Protein AF-A0A6I1DX12-F1 (afdb_monomer_lite)

Sequence (68 aa):
LHLYVHKGHTELGEGERLVKTLSMKLAQGLPKEWRVFPSNEWPKEFNILALPYEVFAKERGSSWAKHL

Secondary structure (DSSP, 8-state):
--------S--HHHHHHHHHHHHHHHTTTS------SS-SSS-GGG---PPP-S-----------TT-

Organism: NCBI:txid552546

Radius of gyration: 14.28 Å; chains: 1; bounding box: 28×36×33 Å

Structure (mmCIF, N/CA/C/O backbone):
data_AF-A0A6I1DX12-F1
#
_entry.id   AF-A0A6I1DX12-F1
#
loop_
_atom_site.group_PDB
_atom_site.id
_atom_site.type_symbol
_atom_site.label_atom_id
_atom_site.label_alt_id
_atom_site.label_comp_id
_atom_site.label_asym_id
_atom_site.label_entity_id
_atom_site.label_seq_id
_atom_site.pdbx_PDB_ins_code
_atom_site.Cartn_x
_atom_site.Cartn_y
_atom_site.Cartn_z
_atom_site.occupancy
_atom_site.B_iso_or_equiv
_atom_site.auth_seq_id
_atom_site.auth_comp_id
_atom_site.auth_asym_id
_atom_site.auth_atom_id
_atom_site.pdbx_PDB_model_num
ATOM 1 N N . LEU A 1 1 ? 1.653 -9.537 -4.215 1.00 97.06 1 LEU A N 1
ATOM 2 C CA . LEU A 1 1 ? 2.515 -8.485 -4.810 1.00 97.06 1 LEU A CA 1
ATOM 3 C C . LEU A 1 1 ? 2.637 -7.331 -3.821 1.00 97.06 1 LEU A C 1
ATOM 5 O O . LEU A 1 1 ? 1.653 -7.043 -3.151 1.00 97.06 1 LEU A O 1
ATOM 9 N N . HIS A 1 2 ? 3.791 -6.667 -3.743 1.00 98.69 2 HIS A N 1
ATOM 10 C CA . HIS A 1 2 ? 3.919 -5.367 -3.072 1.00 98.69 2 HIS A CA 1
ATOM 11 C C . HIS A 1 2 ? 4.073 -4.281 -4.144 1.00 98.69 2 HIS A C 1
ATOM 13 O O . HIS A 1 2 ? 5.080 -4.256 -4.850 1.00 98.69 2 HIS A O 1
ATOM 19 N N . LEU A 1 3 ? 3.068 -3.411 -4.292 1.00 98.62 3 LEU A N 1
ATOM 20 C CA . LEU A 1 3 ? 3.104 -2.289 -5.233 1.00 98.62 3 LEU A CA 1
ATOM 21 C C . LEU A 1 3 ? 3.569 -1.022 -4.508 1.00 98.62 3 LEU A C 1
ATOM 23 O O . LEU A 1 3 ? 2.786 -0.363 -3.827 1.00 98.62 3 LEU A O 1
ATOM 27 N N . TYR A 1 4 ? 4.847 -0.681 -4.658 1.00 98.50 4 TYR A N 1
ATOM 28 C CA . TYR A 1 4 ? 5.402 0.550 -4.098 1.00 98.50 4 TYR A CA 1
ATOM 29 C C . TYR A 1 4 ? 5.053 1.749 -4.983 1.00 98.50 4 TYR A C 1
ATOM 31 O O . TYR A 1 4 ? 5.478 1.824 -6.136 1.00 98.50 4 TYR A O 1
ATOM 39 N N . VAL A 1 5 ? 4.322 2.717 -4.424 1.00 98.44 5 VAL A N 1
ATOM 40 C CA . VAL A 1 5 ? 4.062 4.010 -5.070 1.00 98.44 5 VAL A CA 1
ATOM 41 C C . VAL A 1 5 ? 5.150 4.996 -4.651 1.00 98.44 5 VAL A C 1
ATOM 43 O O . VAL A 1 5 ? 5.243 5.388 -3.488 1.00 98.44 5 VAL A O 1
ATOM 46 N N . HIS A 1 6 ? 5.992 5.402 -5.599 1.00 98.19 6 HIS A N 1
ATOM 47 C CA . HIS A 1 6 ? 7.113 6.309 -5.347 1.00 98.19 6 HIS A CA 1
ATOM 48 C C . HI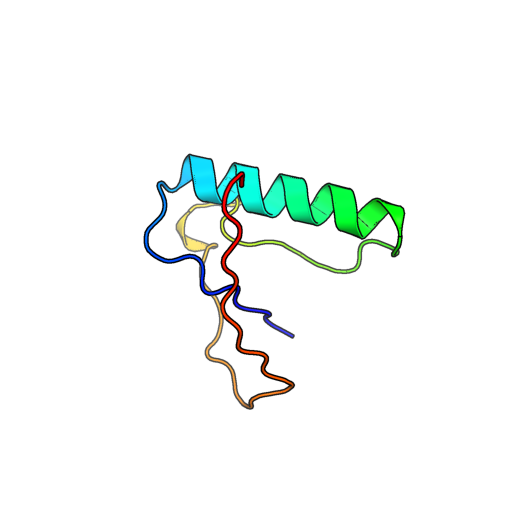S A 1 6 ? 6.646 7.773 -5.188 1.00 98.19 6 HIS A C 1
ATOM 50 O O . HIS A 1 6 ? 6.836 8.582 -6.089 1.00 98.19 6 HIS A O 1
ATOM 56 N N . LYS A 1 7 ? 6.033 8.116 -4.041 1.00 97.31 7 LYS A N 1
ATOM 57 C CA . LYS A 1 7 ? 5.553 9.482 -3.717 1.00 97.31 7 LYS A CA 1
ATOM 58 C C . LYS A 1 7 ? 6.664 10.443 -3.266 1.00 97.31 7 LYS A C 1
ATOM 60 O O . LYS A 1 7 ? 6.544 11.647 -3.462 1.00 97.31 7 LYS A O 1
ATOM 65 N N . GLY A 1 8 ? 7.726 9.916 -2.654 1.00 97.12 8 GLY A N 1
ATOM 66 C CA . GLY A 1 8 ? 8.721 10.707 -1.920 1.00 97.12 8 GLY A CA 1
ATOM 67 C C . GLY A 1 8 ? 8.383 10.844 -0.429 1.00 97.12 8 GLY A C 1
ATOM 68 O O . GLY A 1 8 ? 7.413 10.254 0.055 1.00 97.12 8 GLY A O 1
ATOM 69 N N . HIS A 1 9 ? 9.205 11.599 0.307 1.00 98.25 9 HIS A N 1
ATOM 70 C CA . HIS A 1 9 ? 9.017 11.814 1.746 1.00 98.25 9 HIS A CA 1
ATOM 71 C C . HIS A 1 9 ? 7.634 12.410 2.030 1.00 98.25 9 HIS A C 1
ATOM 73 O O . HIS A 1 9 ? 7.210 13.364 1.384 1.00 98.25 9 HIS A O 1
ATOM 79 N N . THR A 1 10 ? 6.923 11.809 2.978 1.00 98.19 10 THR A N 1
ATOM 80 C CA . THR A 1 10 ? 5.557 12.172 3.362 1.00 98.19 10 THR A CA 1
ATOM 81 C C . THR A 1 10 ? 5.438 12.015 4.872 1.00 98.19 10 THR A C 1
ATOM 83 O O . THR A 1 10 ? 6.030 11.092 5.433 1.00 98.19 10 THR A O 1
ATOM 86 N N . GLU A 1 11 ? 4.697 12.906 5.528 1.00 98.56 11 GLU A N 1
ATOM 87 C CA . GLU A 1 11 ? 4.370 12.754 6.948 1.00 98.56 11 GLU A CA 1
ATOM 88 C C . GLU A 1 11 ? 3.606 11.433 7.167 1.00 98.56 11 GLU A C 1
ATOM 90 O O . GLU A 1 11 ? 2.841 11.000 6.304 1.00 98.56 11 GLU A O 1
ATOM 95 N N . LEU A 1 12 ? 3.857 10.744 8.283 1.00 98.19 12 LEU A N 1
ATOM 96 C CA . LEU A 1 12 ? 3.359 9.382 8.493 1.00 98.19 12 LEU A CA 1
ATOM 97 C C . LEU A 1 12 ? 1.824 9.314 8.443 1.00 98.19 12 LEU A C 1
ATOM 99 O O . LEU A 1 12 ? 1.281 8.497 7.699 1.00 98.19 12 LEU A O 1
ATOM 103 N N . GLY A 1 13 ? 1.130 10.187 9.175 1.00 98.19 13 GLY A N 1
ATOM 104 C CA . GLY A 1 13 ? -0.332 10.250 9.192 1.00 98.19 13 GLY A CA 1
ATOM 105 C C . GLY A 1 13 ? -0.934 10.651 7.841 1.00 98.19 13 GLY A C 1
ATOM 106 O O . GLY A 1 13 ? -1.948 10.092 7.414 1.00 98.19 13 GLY A O 1
ATOM 107 N N . GLU A 1 14 ? -0.297 11.572 7.115 1.00 98.44 14 GLU A N 1
ATOM 108 C CA . GLU A 1 14 ? -0.666 11.923 5.742 1.00 98.44 14 GLU A CA 1
ATOM 109 C C . GLU A 1 14 ? -0.552 10.702 4.818 1.00 98.44 14 GLU A C 1
ATOM 111 O O . GLU A 1 14 ? -1.473 10.440 4.040 1.00 98.44 14 GLU A O 1
ATOM 116 N N . GLY A 1 15 ? 0.530 9.928 4.936 1.00 98.62 15 GLY A N 1
ATOM 117 C CA . GLY A 1 15 ? 0.749 8.691 4.188 1.00 98.62 15 GLY A CA 1
ATOM 118 C C . GLY A 1 15 ? -0.308 7.623 4.481 1.00 98.62 15 GLY A C 1
ATOM 119 O O . GLY A 1 15 ? -0.892 7.073 3.544 1.00 98.62 15 GLY A O 1
ATOM 120 N N . GLU A 1 16 ? -0.610 7.381 5.761 1.00 98.75 16 GLU A N 1
ATOM 121 C CA . GLU A 1 16 ? -1.670 6.459 6.205 1.00 98.75 16 GLU A CA 1
ATOM 122 C C . GLU A 1 16 ? -3.038 6.859 5.627 1.00 98.75 16 GLU A C 1
ATOM 124 O O . GLU A 1 16 ? -3.751 6.044 5.030 1.00 98.75 16 GLU A O 1
ATOM 129 N N . ARG A 1 17 ? -3.404 8.143 5.744 1.00 98.62 17 ARG A N 1
ATOM 130 C CA . ARG A 1 17 ? -4.675 8.663 5.221 1.00 98.62 17 ARG A CA 1
ATOM 131 C C . ARG A 1 17 ? -4.743 8.563 3.699 1.00 98.62 17 ARG A C 1
ATOM 133 O O . ARG A 1 17 ? -5.787 8.190 3.151 1.00 98.62 17 ARG A O 1
ATOM 140 N N . LEU A 1 18 ? -3.655 8.900 3.010 1.00 98.75 18 LEU A N 1
ATOM 141 C CA . LEU A 1 18 ? -3.585 8.864 1.555 1.00 98.75 18 LEU A CA 1
ATOM 142 C C . LEU A 1 18 ? -3.786 7.443 1.029 1.00 98.75 18 LEU A C 1
ATOM 144 O O . LEU A 1 18 ? -4.659 7.220 0.189 1.00 98.75 18 LEU A O 1
ATOM 148 N N . VAL A 1 19 ? -3.028 6.472 1.545 1.00 98.69 19 VAL A N 1
ATOM 149 C CA . VAL A 1 19 ? -3.114 5.092 1.058 1.00 98.69 19 VAL A CA 1
ATOM 150 C C . VAL A 1 19 ? -4.464 4.453 1.403 1.00 98.69 19 VAL A C 1
ATOM 152 O O . VAL A 1 19 ? -5.025 3.726 0.582 1.00 98.69 19 VAL A O 1
ATOM 155 N N . LYS A 1 20 ? -5.064 4.796 2.554 1.00 98.62 20 LYS A N 1
ATOM 156 C CA . LYS A 1 20 ? -6.428 4.369 2.908 1.00 98.62 20 LYS A CA 1
ATOM 157 C C . LYS A 1 20 ? -7.474 4.951 1.955 1.00 98.62 20 LYS A C 1
ATOM 159 O O . LYS A 1 20 ? -8.377 4.233 1.531 1.00 98.62 20 LYS A O 1
ATOM 164 N N . THR A 1 21 ? -7.321 6.211 1.548 1.00 98.75 21 THR A N 1
ATOM 165 C CA . THR A 1 21 ? -8.203 6.856 0.559 1.00 98.75 21 THR A CA 1
ATOM 166 C C . THR A 1 21 ? -8.112 6.183 -0.811 1.00 98.75 21 THR A C 1
ATOM 168 O O . THR A 1 21 ? -9.142 5.886 -1.417 1.00 98.75 21 THR A O 1
ATOM 171 N N . LEU A 1 22 ? -6.897 5.887 -1.285 1.00 98.75 22 LEU A N 1
ATOM 172 C CA . LEU A 1 22 ? -6.685 5.152 -2.538 1.00 98.75 22 LEU A CA 1
ATOM 173 C C . LEU A 1 22 ? -7.276 3.736 -2.470 1.00 98.75 22 LEU A C 1
ATOM 175 O O . LEU A 1 22 ? -7.948 3.308 -3.405 1.00 98.75 22 LEU A O 1
ATOM 179 N N . SER A 1 23 ? -7.098 3.046 -1.340 1.00 98.62 23 SER A N 1
ATOM 180 C CA . SER A 1 23 ? -7.676 1.721 -1.083 1.00 98.62 23 SER A CA 1
ATOM 181 C C . SER A 1 23 ? -9.201 1.722 -1.184 1.00 98.62 23 SER A C 1
ATOM 183 O O . SER A 1 23 ? -9.773 0.871 -1.860 1.00 98.62 23 SER A O 1
ATOM 185 N N . MET A 1 24 ? -9.865 2.705 -0.561 1.00 98.50 24 MET A N 1
ATOM 186 C CA . MET A 1 24 ? -11.324 2.845 -0.629 1.00 98.50 24 MET A CA 1
ATOM 187 C C . MET A 1 24 ? -11.811 3.104 -2.056 1.00 98.50 24 MET A C 1
ATOM 189 O O . MET A 1 24 ? -12.819 2.534 -2.458 1.00 98.50 24 MET A O 1
ATOM 193 N N . LYS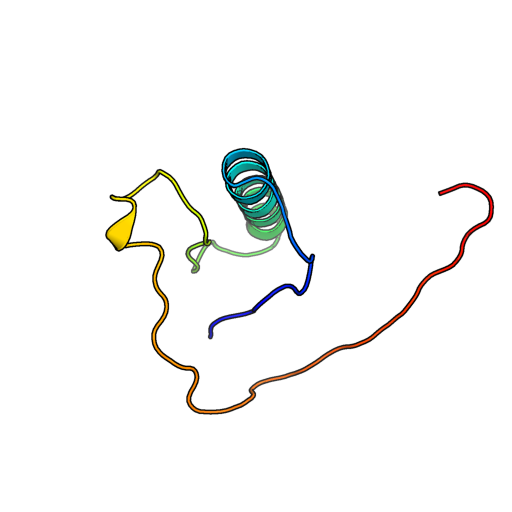 A 1 25 ? -11.096 3.926 -2.834 1.00 98.75 25 LYS A N 1
ATOM 194 C CA . LYS A 1 25 ? -11.428 4.174 -4.245 1.00 98.75 25 LYS A CA 1
ATOM 195 C C . LYS A 1 25 ? -11.278 2.912 -5.093 1.00 98.75 25 LYS A C 1
ATOM 197 O O . LYS A 1 25 ? -12.167 2.604 -5.875 1.00 98.75 25 LYS A O 1
ATOM 202 N N . LEU 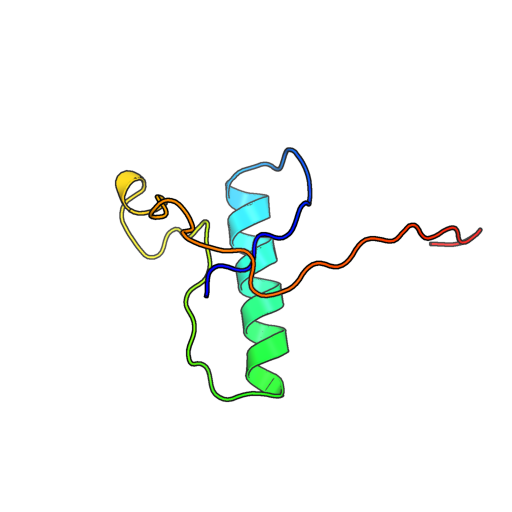A 1 26 ? -10.194 2.158 -4.913 1.00 98.56 26 LEU A N 1
ATOM 203 C CA . LEU A 1 26 ? -9.976 0.914 -5.653 1.00 98.56 26 LEU A CA 1
ATOM 204 C C . LEU A 1 26 ? -11.041 -0.143 -5.320 1.00 98.56 26 LEU A C 1
ATOM 206 O O . LEU A 1 26 ? -11.533 -0.825 -6.215 1.00 98.56 26 LEU A O 1
ATOM 210 N N . ALA A 1 27 ? -11.454 -0.219 -4.052 1.00 98.56 27 ALA A N 1
ATOM 211 C CA . ALA A 1 27 ? -12.483 -1.147 -3.585 1.00 98.56 27 ALA A CA 1
ATOM 212 C C . ALA A 1 27 ? -13.887 -0.877 -4.167 1.00 98.56 27 ALA A C 1
ATOM 214 O O . ALA A 1 27 ? -14.764 -1.726 -4.050 1.00 98.56 27 ALA A O 1
ATOM 215 N N . GLN A 1 28 ? -14.118 0.281 -4.798 1.00 98.50 28 GLN A N 1
ATOM 216 C CA . GLN A 1 28 ? -15.364 0.549 -5.529 1.00 98.50 28 GLN A CA 1
ATOM 217 C C . GLN A 1 28 ? -15.438 -0.226 -6.852 1.00 98.50 28 GLN A C 1
ATOM 219 O O . GLN A 1 28 ? -16.536 -0.493 -7.331 1.00 98.50 28 GLN A O 1
ATOM 224 N N . GLY A 1 29 ? -14.288 -0.564 -7.448 1.00 98.25 29 GLY A N 1
ATOM 225 C CA . GLY A 1 29 ? -14.203 -1.254 -8.739 1.00 98.25 29 GLY A CA 1
ATOM 226 C C . GLY A 1 29 ? -13.701 -2.696 -8.663 1.00 98.25 29 GLY A C 1
ATOM 227 O O . GLY A 1 29 ? -13.839 -3.428 -9.638 1.00 98.25 29 GLY A O 1
ATOM 228 N N . LEU A 1 30 ? -13.115 -3.111 -7.536 1.00 98.31 30 LEU A N 1
ATOM 229 C CA . LEU A 1 30 ? -12.542 -4.445 -7.342 1.00 98.31 30 LEU A CA 1
ATOM 230 C C . LEU A 1 30 ? -12.864 -4.989 -5.942 1.00 98.31 30 LEU A C 1
ATOM 232 O O . LEU A 1 30 ? -12.863 -4.215 -4.980 1.00 98.31 30 LEU A O 1
ATOM 236 N N . PRO A 1 31 ? -13.085 -6.309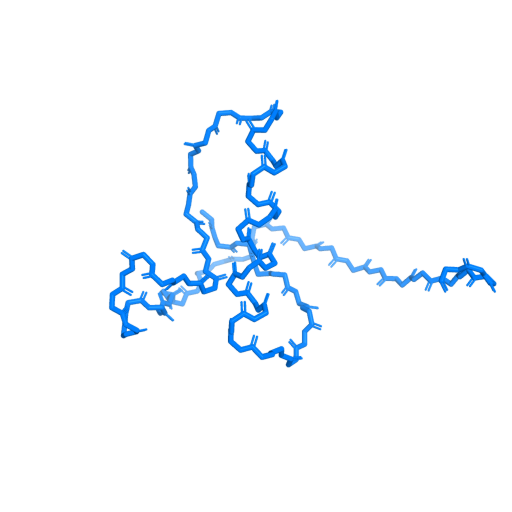 -5.788 1.00 98.25 31 PRO A N 1
ATOM 237 C CA . PRO A 1 31 ? -13.197 -6.923 -4.470 1.00 98.25 31 PRO A CA 1
ATOM 238 C C . PRO A 1 31 ? -11.898 -6.716 -3.683 1.00 98.25 31 PRO A C 1
ATOM 240 O O . PRO A 1 31 ? -10.798 -6.844 -4.217 1.00 98.25 31 PRO A O 1
ATOM 243 N N . LYS A 1 32 ? -12.016 -6.367 -2.399 1.00 98.25 32 LYS A N 1
ATOM 244 C CA . LYS A 1 32 ? -10.854 -6.039 -1.570 1.00 98.25 32 LYS A CA 1
ATOM 245 C C . LYS A 1 32 ? -10.084 -7.303 -1.180 1.00 98.25 32 LYS A C 1
ATOM 247 O O . LYS A 1 32 ? -10.435 -7.977 -0.218 1.00 98.25 32 LYS A O 1
ATOM 252 N N . GLU A 1 33 ? -8.974 -7.539 -1.868 1.00 98.44 33 GLU A N 1
ATOM 253 C CA . GLU A 1 33 ? -8.059 -8.671 -1.641 1.00 98.44 33 GLU A CA 1
ATOM 254 C C . GLU A 1 33 ? -6.639 -8.205 -1.267 1.00 98.44 33 GLU A C 1
ATOM 256 O O . GLU A 1 33 ? -5.641 -8.884 -1.503 1.00 98.44 33 GLU A O 1
ATOM 261 N N . TRP A 1 34 ? -6.525 -7.007 -0.685 1.00 98.62 34 TRP A N 1
ATOM 262 C CA . TRP A 1 34 ? -5.245 -6.384 -0.351 1.00 98.62 34 TRP A CA 1
ATOM 263 C C . TRP A 1 34 ? -5.228 -5.741 1.038 1.00 98.62 34 TRP A C 1
ATOM 265 O O . TRP A 1 34 ? -6.255 -5.424 1.648 1.00 98.62 34 TRP A O 1
ATOM 275 N N . ARG A 1 35 ? -4.004 -5.493 1.505 1.00 98.56 35 ARG A N 1
ATOM 276 C CA . ARG A 1 35 ? -3.672 -4.623 2.637 1.00 98.56 35 ARG A CA 1
ATOM 277 C C . ARG A 1 35 ? -2.908 -3.404 2.126 1.00 98.56 35 ARG A C 1
ATOM 279 O O . ARG A 1 35 ? -2.333 -3.451 1.041 1.00 98.56 35 ARG A O 1
ATOM 286 N N . VAL A 1 36 ? -2.905 -2.325 2.902 1.00 98.56 36 VAL A N 1
ATOM 287 C CA . VAL A 1 36 ? -2.184 -1.090 2.568 1.00 98.56 36 VAL A CA 1
ATOM 288 C C . VAL A 1 36 ? -1.205 -0.705 3.665 1.00 98.56 36 VAL A C 1
ATOM 290 O O . VAL A 1 36 ? -1.443 -0.998 4.833 1.00 98.56 36 VAL A O 1
ATOM 293 N N . PHE A 1 37 ? -0.112 -0.061 3.264 1.00 98.75 37 PHE A N 1
ATOM 294 C CA . PHE A 1 37 ? 0.977 0.366 4.137 1.00 98.75 37 PHE A CA 1
ATOM 295 C C . PHE A 1 37 ? 1.390 1.805 3.780 1.00 98.75 37 PHE A C 1
ATOM 297 O O . PHE A 1 37 ? 1.414 2.128 2.587 1.00 98.75 37 PHE A O 1
ATOM 304 N N . PRO A 1 38 ? 1.746 2.653 4.763 1.00 98.38 38 PRO A N 1
ATOM 305 C CA . PRO A 1 38 ? 1.664 2.411 6.210 1.00 98.38 38 PRO A CA 1
ATOM 306 C C . PRO A 1 38 ? 0.209 2.386 6.722 1.00 98.38 38 PRO A C 1
ATOM 308 O O . PRO A 1 38 ? -0.701 2.870 6.048 1.00 98.38 38 PRO A O 1
ATOM 311 N N . SER A 1 39 ? -0.013 1.794 7.899 1.00 98.25 39 SER A N 1
ATOM 312 C CA . SER A 1 39 ? -1.322 1.714 8.559 1.00 98.25 39 SER A CA 1
ATOM 313 C C . SER A 1 39 ? -1.190 1.735 10.084 1.00 98.25 39 SER A C 1
ATOM 315 O O . SER A 1 39 ? -0.249 1.173 10.650 1.00 98.25 39 SER A O 1
ATOM 317 N N . ASN A 1 40 ? -2.189 2.327 10.738 1.00 97.88 40 ASN A N 1
ATOM 318 C CA . ASN A 1 40 ? -2.370 2.326 12.190 1.00 97.88 40 ASN A CA 1
ATOM 319 C C . ASN A 1 40 ? -3.321 1.218 12.687 1.00 97.88 40 ASN A C 1
ATOM 321 O O . ASN A 1 40 ? -3.638 1.161 13.872 1.00 97.88 40 ASN A O 1
ATOM 325 N N . GLU A 1 41 ? -3.766 0.324 11.796 1.00 97.69 41 GLU A N 1
ATOM 326 C CA . GLU A 1 41 ? -4.617 -0.832 12.130 1.00 97.69 41 GLU A CA 1
ATOM 327 C C . GLU A 1 41 ? -3.845 -1.953 12.860 1.00 97.69 41 GLU A C 1
ATOM 329 O O . GLU A 1 41 ? -4.448 -2.898 13.366 1.00 97.69 41 GLU A O 1
ATOM 334 N N . TRP A 1 42 ? -2.516 -1.851 12.927 1.00 97.50 42 TRP A N 1
ATOM 335 C CA . TRP A 1 42 ? -1.609 -2.770 13.620 1.00 97.50 42 TRP A CA 1
ATOM 336 C C . TRP A 1 42 ? -0.462 -2.001 14.299 1.00 97.50 42 TRP A C 1
ATOM 338 O O . TRP A 1 42 ? -0.256 -0.822 13.992 1.00 97.50 42 TRP A O 1
ATOM 348 N N . PRO A 1 43 ? 0.298 -2.636 15.217 1.00 98.44 43 PRO A N 1
ATOM 349 C CA . PRO A 1 43 ? 1.439 -1.999 15.872 1.00 98.44 43 PRO A CA 1
ATOM 350 C C . PRO A 1 43 ? 2.464 -1.450 14.872 1.00 98.44 43 PRO A C 1
ATOM 352 O O . PRO A 1 43 ? 2.604 -1.950 13.753 1.00 98.44 43 PRO A O 1
ATOM 355 N N . LYS A 1 44 ? 3.192 -0.399 15.264 1.00 97.75 44 LYS A N 1
ATOM 356 C CA . LYS A 1 44 ? 4.070 0.352 14.351 1.00 97.75 44 LYS A CA 1
ATOM 357 C C . LYS A 1 44 ? 5.137 -0.534 13.712 1.00 97.75 44 LYS A C 1
ATOM 359 O O . LYS A 1 44 ? 5.420 -0.391 12.529 1.00 97.75 44 LYS A O 1
ATOM 364 N N . GLU A 1 45 ? 5.671 -1.475 14.473 1.00 98.25 45 GLU A N 1
ATOM 365 C CA . GLU A 1 45 ? 6.679 -2.449 14.073 1.00 98.25 45 GLU A CA 1
ATOM 366 C C . GLU A 1 45 ? 6.185 -3.465 13.027 1.00 98.25 45 GLU A C 1
ATOM 368 O O . GLU A 1 45 ? 7.002 -4.110 12.377 1.00 98.25 45 GLU A O 1
ATOM 373 N N . PHE A 1 46 ? 4.870 -3.560 12.792 1.00 98.44 46 PHE A N 1
ATOM 374 C CA . PHE A 1 46 ? 4.283 -4.371 11.718 1.00 98.44 46 PHE A CA 1
ATOM 375 C C . PHE A 1 46 ? 4.219 -3.620 10.382 1.00 98.44 46 PHE A C 1
ATOM 377 O O . PHE A 1 46 ? 3.932 -4.232 9.355 1.00 98.44 46 PHE A O 1
ATOM 384 N N . ASN A 1 47 ? 4.535 -2.318 10.349 1.00 98.50 47 ASN A N 1
ATOM 385 C CA . ASN A 1 47 ? 4.692 -1.553 9.106 1.00 98.50 47 ASN A CA 1
ATOM 386 C C . ASN A 1 47 ? 6.048 -1.828 8.431 1.00 98.50 47 ASN A C 1
ATOM 388 O O . ASN A 1 47 ? 6.769 -0.915 8.034 1.00 98.50 47 ASN A O 1
ATOM 392 N N . ILE A 1 48 ? 6.381 -3.109 8.302 1.00 98.50 48 ILE A N 1
ATOM 393 C CA . ILE A 1 48 ? 7.558 -3.628 7.613 1.00 98.50 48 ILE A CA 1
ATOM 394 C C . ILE A 1 48 ? 7.113 -4.512 6.450 1.00 98.50 48 ILE A C 1
ATOM 396 O O . ILE A 1 48 ? 6.030 -5.096 6.465 1.00 98.50 48 ILE A O 1
ATOM 400 N N . LEU A 1 49 ? 7.955 -4.619 5.426 1.00 98.62 49 LEU A N 1
ATOM 401 C CA . LEU A 1 49 ? 7.690 -5.434 4.245 1.00 98.62 49 LEU A CA 1
ATOM 402 C C . LEU A 1 49 ? 8.880 -6.358 4.004 1.00 98.62 49 LEU A C 1
ATOM 404 O O . LEU A 1 49 ? 10.029 -5.920 4.064 1.00 98.62 49 LEU A O 1
ATOM 408 N N . ALA A 1 50 ? 8.601 -7.629 3.710 1.00 98.69 50 ALA A N 1
ATOM 409 C CA . ALA A 1 50 ? 9.624 -8.554 3.238 1.00 98.69 50 ALA A CA 1
ATOM 410 C C . ALA A 1 50 ? 10.272 -8.016 1.950 1.00 98.69 50 ALA A C 1
ATOM 412 O O . ALA A 1 50 ? 9.585 -7.411 1.116 1.00 98.69 50 ALA A O 1
ATOM 413 N N . LEU A 1 51 ? 11.582 -8.243 1.793 1.00 98.62 51 LEU A N 1
ATOM 414 C CA . LEU A 1 51 ? 12.308 -7.814 0.598 1.00 98.62 51 LEU A CA 1
ATOM 415 C C . LEU A 1 51 ? 11.673 -8.444 -0.654 1.00 98.62 51 LEU A C 1
ATOM 417 O O . LEU A 1 51 ? 11.398 -9.647 -0.653 1.00 98.62 51 LEU A O 1
ATOM 421 N N . PRO A 1 52 ? 11.414 -7.657 -1.713 1.00 98.38 52 PRO A N 1
ATOM 422 C CA . PRO A 1 52 ? 10.833 -8.189 -2.934 1.00 98.38 52 PRO A CA 1
ATOM 423 C C . PRO A 1 52 ? 11.843 -9.090 -3.653 1.00 98.38 52 PRO A C 1
ATOM 425 O O . PRO A 1 52 ? 13.017 -8.745 -3.766 1.00 98.38 52 PRO A O 1
ATOM 428 N N . TYR A 1 53 ? 11.366 -10.225 -4.161 1.00 98.19 53 TYR A N 1
ATOM 429 C CA . TYR A 1 53 ? 12.205 -11.213 -4.845 1.00 98.19 53 TYR A CA 1
ATOM 430 C C . TYR A 1 53 ? 12.435 -10.869 -6.320 1.00 98.19 53 TYR A C 1
ATOM 432 O O . TYR A 1 53 ? 13.552 -10.982 -6.811 1.00 98.19 53 TYR A O 1
ATOM 440 N N . GLU A 1 54 ? 11.395 -10.404 -7.016 1.00 98.56 54 GLU A N 1
ATOM 441 C CA . GLU A 1 54 ? 11.446 -10.051 -8.437 1.00 98.56 54 GLU A CA 1
ATOM 442 C C . GLU A 1 54 ? 10.564 -8.834 -8.744 1.00 98.56 54 GLU A C 1
ATOM 444 O O . GLU A 1 54 ? 9.655 -8.477 -7.985 1.00 98.56 54 GLU A O 1
ATOM 449 N N . VAL A 1 55 ? 10.824 -8.190 -9.885 1.00 98.44 55 VAL A N 1
ATOM 450 C CA . VAL A 1 55 ? 9.994 -7.094 -10.396 1.00 98.44 55 VAL A CA 1
ATOM 451 C C . VAL A 1 55 ? 8.860 -7.676 -11.233 1.00 98.44 55 VAL A C 1
ATOM 453 O O . VAL A 1 55 ? 9.103 -8.215 -12.304 1.00 98.44 55 VAL A O 1
ATOM 456 N N . PHE A 1 56 ? 7.619 -7.504 -10.775 1.00 98.69 56 PHE A N 1
ATOM 457 C CA . PHE A 1 56 ? 6.435 -7.937 -11.524 1.00 98.69 56 PHE A CA 1
ATOM 458 C C . PHE A 1 56 ? 6.093 -6.999 -12.694 1.00 98.69 56 PHE A C 1
ATOM 460 O O . PHE A 1 56 ? 5.910 -7.441 -13.821 1.00 98.69 56 PHE A O 1
ATOM 467 N N . ALA A 1 57 ? 6.014 -5.691 -12.431 1.00 98.56 57 ALA A N 1
ATOM 468 C CA . ALA A 1 57 ? 5.757 -4.652 -13.428 1.00 98.56 57 ALA A CA 1
ATOM 469 C C . ALA A 1 57 ? 6.315 -3.301 -12.947 1.00 98.56 57 ALA A C 1
ATOM 471 O O . ALA A 1 57 ? 6.577 -3.120 -11.752 1.00 98.56 57 ALA A O 1
ATOM 472 N N . LYS A 1 58 ? 6.514 -2.345 -13.865 1.00 98.38 58 LYS A N 1
ATOM 473 C CA . LYS A 1 58 ? 7.059 -1.013 -13.556 1.00 98.38 58 LYS A CA 1
ATOM 474 C C . LYS A 1 58 ? 6.554 0.043 -14.539 1.00 98.38 58 LYS A C 1
ATOM 476 O O . LYS A 1 58 ? 6.670 -0.145 -15.742 1.00 98.38 58 LYS A O 1
ATOM 481 N N . GLU A 1 59 ? 6.111 1.183 -14.013 1.00 98.00 59 GLU A N 1
ATOM 482 C CA . GLU A 1 59 ? 5.710 2.3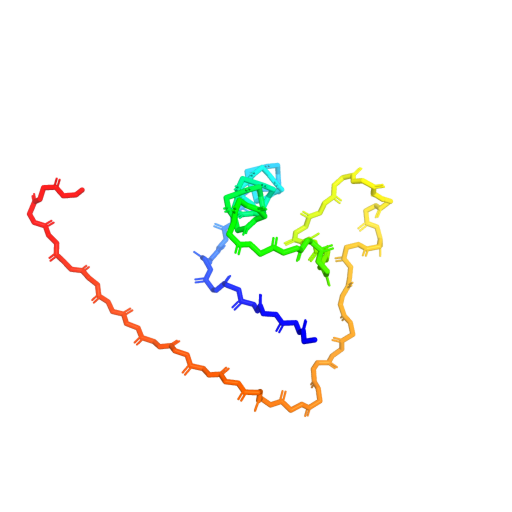59 -14.799 1.00 98.00 59 GLU A CA 1
ATOM 483 C C . GLU A 1 59 ? 6.494 3.612 -14.373 1.00 98.00 59 GLU A C 1
ATOM 485 O O . GLU A 1 59 ? 6.901 3.734 -13.212 1.00 98.00 59 GLU A O 1
ATOM 490 N N . ARG A 1 60 ? 6.742 4.536 -15.312 1.00 97.25 60 ARG A N 1
ATOM 491 C CA . ARG A 1 60 ? 7.361 5.853 -15.088 1.00 97.25 60 ARG A CA 1
ATOM 492 C C . ARG A 1 60 ? 6.684 6.891 -15.983 1.00 97.25 60 ARG A C 1
ATOM 494 O O . ARG A 1 60 ? 6.362 6.586 -17.124 1.00 97.25 60 ARG A O 1
ATOM 501 N N . GLY A 1 61 ? 6.536 8.116 -15.488 1.00 95.88 61 GLY A N 1
ATOM 502 C CA . GLY A 1 61 ? 5.965 9.220 -16.252 1.00 95.88 61 GLY A CA 1
ATOM 503 C C . GLY A 1 61 ? 6.172 10.564 -15.561 1.00 95.88 61 GLY A C 1
ATOM 504 O O . GLY A 1 61 ? 6.497 10.623 -14.374 1.00 95.88 61 GLY A O 1
ATOM 505 N N . SER A 1 62 ? 5.987 11.638 -16.318 1.00 94.06 62 SER A N 1
ATOM 506 C CA . SER A 1 62 ? 5.927 13.015 -15.836 1.00 94.06 62 SER A CA 1
ATOM 507 C C . SER A 1 62 ? 4.743 13.710 -16.504 1.00 94.06 62 SER A C 1
ATOM 509 O O . SER A 1 62 ? 4.343 13.350 -17.610 1.00 94.06 62 SER A O 1
ATOM 511 N N . SER A 1 63 ? 4.148 14.679 -15.816 1.00 92.56 63 SER A N 1
ATOM 512 C CA . SER A 1 63 ? 3.021 15.450 -16.336 1.00 92.56 63 SER A CA 1
ATOM 513 C C . SER A 1 63 ? 3.276 16.934 -16.118 1.00 92.56 63 SER A C 1
ATOM 515 O O . SER A 1 63 ? 3.836 17.324 -15.093 1.00 92.56 63 SER A O 1
ATOM 517 N N . TRP A 1 64 ? 2.868 17.751 -17.086 1.00 90.81 64 TRP A N 1
ATOM 518 C CA . TRP A 1 64 ? 2.873 19.204 -16.992 1.00 90.81 64 TRP A CA 1
ATOM 519 C C . TRP A 1 64 ? 1.526 19.728 -17.478 1.00 90.81 64 TRP A C 1
ATOM 521 O O . TRP A 1 64 ? 1.095 19.416 -18.588 1.00 90.81 64 TRP A O 1
ATOM 531 N N . ALA A 1 65 ? 0.870 20.541 -16.656 1.00 88.44 65 ALA A N 1
ATOM 532 C CA . ALA A 1 65 ? -0.316 21.282 -17.049 1.00 88.44 65 ALA A CA 1
ATOM 533 C C . ALA A 1 65 ? -0.250 22.682 -16.443 1.00 88.44 65 ALA A C 1
ATOM 535 O O . ALA A 1 65 ? 0.155 22.856 -15.298 1.00 88.44 65 ALA A O 1
ATOM 536 N N . LYS A 1 66 ? -0.678 23.685 -17.209 1.00 82.38 66 LYS A N 1
ATOM 537 C CA . LYS A 1 66 ? -0.618 25.100 -16.812 1.00 82.38 66 LYS A CA 1
ATOM 538 C C . LYS A 1 66 ? -1.525 25.450 -15.615 1.00 82.38 66 LYS A C 1
ATOM 540 O O . LYS A 1 66 ? -1.341 26.501 -15.011 1.00 82.38 66 LYS A O 1
ATOM 545 N N . HIS A 1 67 ? -2.510 24.601 -15.311 1.00 73.62 67 HIS A N 1
ATOM 546 C CA . HIS A 1 67 ? -3.594 24.872 -14.357 1.00 73.62 67 HIS A CA 1
ATOM 547 C C . HIS A 1 67 ? -3.941 23.675 -13.446 1.00 73.62 67 HIS A C 1
ATOM 549 O O . HIS A 1 67 ? -5.074 23.596 -12.975 1.00 73.62 67 HIS A O 1
ATOM 555 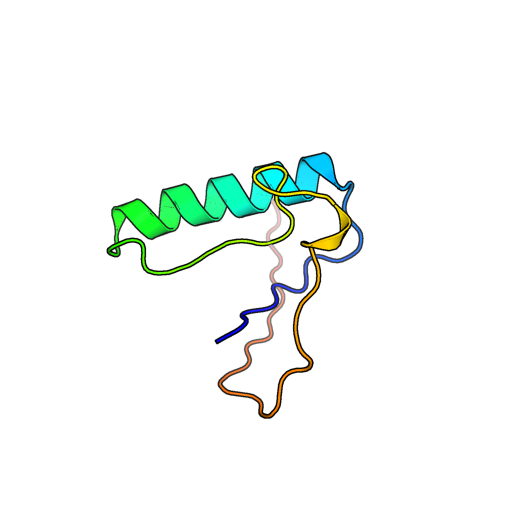N N . LEU A 1 68 ? -3.008 22.736 -13.237 1.00 52.78 68 LEU A N 1
ATOM 556 C CA . LEU A 1 68 ? -3.105 21.756 -12.143 1.00 52.78 68 LEU A CA 1
ATOM 557 C C . LEU A 1 68 ? -2.425 22.297 -10.886 1.00 52.78 68 LEU A C 1
ATOM 559 O O . LEU A 1 68 ? -1.387 22.979 -11.045 1.00 52.78 68 LEU A O 1
#

InterPro domains:
  IPR044919 HP0184-like superfamily [G3DSA:3.90.920.20] (1-68)

pLDDT: mean 96.64, std 6.61, range [52.78, 98.75]

Foldseek 3Di:
DDDDDPPPDDDQVRQQVVQVVVQVVVCVPDPRPDDDPDHPPDDNVVNDDDDDDDDPDDDDDDDDDPPD